Protein AF-A0A8J5LBP9-F1 (afdb_monomer_lite)

Structure (mmCIF, N/CA/C/O backbone):
data_AF-A0A8J5LBP9-F1
#
_entry.id   AF-A0A8J5LBP9-F1
#
loop_
_atom_site.group_PDB
_atom_site.id
_atom_site.type_symbol
_atom_site.label_atom_id
_atom_site.label_alt_id
_atom_site.label_comp_id
_atom_site.label_asym_id
_atom_site.label_entity_id
_atom_site.label_seq_id
_atom_site.pdbx_PDB_ins_code
_atom_site.Cartn_x
_atom_site.Cartn_y
_atom_site.Cartn_z
_atom_site.occupancy
_atom_site.B_iso_or_equiv
_atom_site.auth_seq_id
_atom_site.auth_comp_id
_atom_site.auth_asym_id
_atom_site.auth_atom_id
_atom_site.pdbx_PDB_model_num
ATOM 1 N N . MET A 1 1 ? -19.309 2.280 31.732 1.00 34.47 1 MET A N 1
ATOM 2 C CA . MET A 1 1 ? -17.923 2.231 31.228 1.00 34.47 1 MET A CA 1
ATOM 3 C C . MET A 1 1 ? -18.037 2.423 29.733 1.00 34.47 1 MET A C 1
ATOM 5 O O . MET A 1 1 ? -18.657 1.583 29.099 1.00 34.47 1 MET A O 1
ATOM 9 N N . ALA A 1 2 ? -17.660 3.594 29.222 1.00 36.38 2 ALA A N 1
ATOM 10 C CA . ALA A 1 2 ? -17.752 3.862 27.792 1.00 36.38 2 ALA A CA 1
ATOM 11 C C . ALA A 1 2 ? -16.729 2.969 27.085 1.00 36.38 2 ALA A C 1
ATOM 13 O O . ALA A 1 2 ? -15.560 2.994 27.461 1.00 36.38 2 ALA A O 1
ATOM 14 N N . ASP A 1 3 ? -17.184 2.163 26.125 1.00 40.66 3 ASP A N 1
ATOM 15 C CA . ASP A 1 3 ? -16.298 1.519 25.157 1.00 40.66 3 ASP A CA 1
ATOM 16 C C . ASP A 1 3 ? -15.456 2.635 24.535 1.00 40.66 3 ASP A C 1
ATOM 18 O O . ASP A 1 3 ? -15.992 3.541 23.888 1.00 40.66 3 ASP A O 1
ATOM 22 N N . SER A 1 4 ? -14.152 2.636 24.802 1.00 48.94 4 SER A N 1
ATOM 23 C CA . SER A 1 4 ? -13.227 3.529 24.123 1.00 48.94 4 SER A CA 1
ATOM 24 C C . SER A 1 4 ? -13.339 3.215 22.637 1.00 48.94 4 SER A C 1
ATOM 26 O O . SER A 1 4 ? -13.033 2.109 22.197 1.00 48.94 4 SER A O 1
ATOM 28 N N . ILE A 1 5 ? -13.863 4.161 21.857 1.00 51.38 5 ILE A N 1
ATOM 29 C CA . ILE A 1 5 ? -14.058 3.966 20.422 1.00 51.38 5 ILE A CA 1
ATOM 30 C C . ILE A 1 5 ? -12.675 3.720 19.813 1.00 51.38 5 ILE A C 1
ATOM 32 O O . ILE A 1 5 ? -11.877 4.644 19.677 1.00 51.38 5 ILE A O 1
ATOM 36 N N . GLN A 1 6 ? -12.390 2.467 19.466 1.00 61.22 6 GLN A N 1
ATOM 37 C CA . GLN A 1 6 ? -11.184 2.055 18.758 1.00 61.22 6 GLN A CA 1
ATOM 38 C C . GLN A 1 6 ? -11.252 2.599 17.331 1.00 61.22 6 GLN A C 1
ATOM 40 O O . GLN A 1 6 ? -11.896 2.021 16.454 1.00 61.22 6 GLN A O 1
ATOM 45 N N . ARG A 1 7 ? -10.668 3.781 17.116 1.00 74.44 7 ARG A N 1
ATOM 46 C CA . ARG A 1 7 ? -10.709 4.474 15.826 1.00 74.44 7 ARG A CA 1
ATOM 47 C C . ARG A 1 7 ? -9.493 4.113 14.986 1.00 74.44 7 ARG A C 1
ATOM 49 O O . ARG A 1 7 ? -8.355 4.246 15.427 1.00 74.44 7 ARG A O 1
ATOM 56 N N . VAL A 1 8 ? -9.768 3.710 13.749 1.00 84.12 8 VAL A N 1
ATOM 57 C CA . VAL A 1 8 ? -8.774 3.585 12.683 1.00 84.12 8 VAL A CA 1
ATOM 58 C C . VAL A 1 8 ? -9.117 4.609 11.613 1.00 84.12 8 VAL A C 1
ATOM 60 O O . VAL A 1 8 ? -10.248 4.645 11.119 1.00 84.12 8 VAL A O 1
ATOM 63 N N . SER A 1 9 ? -8.141 5.422 11.232 1.00 85.31 9 SER A N 1
ATOM 64 C CA . SER A 1 9 ? -8.247 6.325 10.091 1.00 85.31 9 SER A CA 1
ATOM 65 C C . SER A 1 9 ? -7.266 5.924 9.002 1.00 85.31 9 SER A C 1
ATOM 67 O O . SER A 1 9 ? -6.314 5.186 9.229 1.00 85.31 9 SER A O 1
ATOM 69 N N . GLY A 1 10 ? -7.548 6.338 7.773 1.00 86.69 10 GLY A N 1
ATOM 70 C CA . GLY A 1 10 ? -6.710 5.963 6.640 1.00 86.69 10 GLY A CA 1
ATOM 71 C C . GLY A 1 10 ? -7.419 5.972 5.304 1.00 86.69 10 GLY A C 1
ATOM 72 O O . GLY A 1 10 ? -8.618 6.244 5.213 1.00 86.69 10 GLY A O 1
ATOM 73 N N . GLY A 1 11 ? -6.672 5.673 4.252 1.00 91.38 11 GLY A N 1
ATOM 74 C CA . GLY A 1 11 ? -7.185 5.529 2.897 1.00 91.38 11 GLY A CA 1
ATOM 75 C C . GLY A 1 11 ? -6.821 4.165 2.337 1.00 91.38 11 GLY A C 1
ATOM 76 O O . GLY A 1 11 ? -5.655 3.794 2.355 1.00 91.38 11 GLY A O 1
ATOM 77 N N . ILE A 1 12 ? -7.805 3.448 1.803 1.00 93.50 12 ILE A N 1
ATOM 78 C CA . ILE A 1 12 ? -7.614 2.198 1.066 1.00 93.50 12 ILE A CA 1
ATOM 79 C C . ILE A 1 12 ? -8.159 2.387 -0.348 1.00 93.50 12 ILE A C 1
ATOM 81 O O . ILE A 1 12 ? -9.248 2.925 -0.552 1.00 93.50 12 ILE A O 1
ATOM 85 N N . ILE A 1 13 ? -7.402 1.938 -1.334 1.00 94.75 13 ILE A N 1
ATOM 86 C CA . ILE A 1 13 ? -7.773 1.859 -2.738 1.00 94.75 13 ILE A CA 1
ATOM 87 C C . ILE A 1 13 ? -7.853 0.382 -3.106 1.00 94.75 13 ILE A C 1
ATOM 89 O O . ILE A 1 13 ? -6.910 -0.372 -2.885 1.00 94.75 13 ILE A O 1
ATOM 93 N N . LEU A 1 14 ? -8.979 -0.011 -3.693 1.00 93.12 14 LEU A N 1
ATOM 94 C CA . LEU A 1 14 ? -9.171 -1.325 -4.290 1.00 93.12 14 LEU A CA 1
ATOM 95 C C . LEU A 1 14 ? -9.324 -1.169 -5.798 1.00 93.12 14 LEU A C 1
ATOM 97 O O . LEU A 1 14 ? -10.075 -0.311 -6.274 1.00 93.12 14 LEU A O 1
ATOM 101 N N . ALA A 1 15 ? -8.647 -2.031 -6.540 1.00 90.56 15 ALA A N 1
ATOM 102 C CA . ALA A 1 15 ? -8.779 -2.160 -7.981 1.00 90.56 15 ALA A CA 1
ATOM 103 C C . ALA A 1 15 ? -8.713 -3.646 -8.372 1.00 90.56 15 ALA A C 1
ATOM 105 O O . ALA A 1 15 ? -8.309 -4.478 -7.559 1.00 90.56 15 ALA A O 1
ATOM 106 N N . PRO A 1 16 ? -9.070 -4.022 -9.614 1.00 87.88 16 PRO A N 1
ATOM 107 C CA . PRO A 1 16 ? -8.968 -5.413 -10.063 1.00 87.88 16 PRO A CA 1
ATOM 108 C C . PRO A 1 16 ? -7.555 -6.009 -9.962 1.00 87.88 16 PRO A C 1
ATOM 110 O O . PRO A 1 16 ? -7.407 -7.226 -9.964 1.00 87.88 16 PRO A O 1
ATOM 113 N N . GLU A 1 17 ? -6.525 -5.160 -9.908 1.00 85.88 17 GLU A N 1
ATOM 114 C CA . GLU A 1 17 ? -5.124 -5.565 -9.763 1.00 85.88 17 GLU A CA 1
ATOM 115 C C . GLU A 1 17 ? -4.655 -5.718 -8.310 1.00 85.88 17 GLU A C 1
ATOM 117 O O . GLU A 1 17 ? -3.569 -6.249 -8.104 1.00 85.88 17 GLU A O 1
ATOM 122 N N . GLY A 1 18 ? -5.445 -5.286 -7.318 1.00 88.19 18 GLY A N 1
ATOM 123 C CA . GLY A 1 18 ? -5.101 -5.458 -5.907 1.00 88.19 18 GLY A CA 1
ATOM 124 C C . GLY A 1 18 ? -5.602 -4.349 -4.983 1.00 88.19 18 GLY A C 1
ATOM 125 O O . GLY A 1 18 ? -6.623 -3.699 -5.222 1.00 88.19 18 GLY A O 1
ATOM 126 N N . ILE A 1 19 ? -4.850 -4.151 -3.902 1.00 91.62 19 ILE A N 1
ATOM 127 C CA . ILE A 1 19 ? -5.121 -3.205 -2.820 1.00 91.62 19 ILE A CA 1
ATOM 128 C C . ILE A 1 19 ? -3.881 -2.343 -2.566 1.00 91.62 19 ILE A C 1
ATOM 130 O O . ILE A 1 19 ? -2.755 -2.829 -2.598 1.00 91.62 19 ILE A O 1
ATOM 134 N N . ASN A 1 20 ? -4.087 -1.058 -2.302 1.00 91.38 20 ASN A N 1
ATOM 135 C CA . ASN A 1 20 ? -3.060 -0.158 -1.784 1.00 91.38 20 ASN A CA 1
ATOM 136 C C . ASN A 1 20 ? -3.702 0.737 -0.735 1.00 91.38 20 ASN A C 1
ATOM 138 O O . ASN A 1 20 ? -4.851 1.143 -0.888 1.00 91.38 20 ASN A O 1
ATOM 142 N N . GLY A 1 21 ? -2.991 1.061 0.327 1.00 90.81 21 GLY A N 1
ATOM 143 C CA . GLY A 1 21 ? -3.521 1.991 1.297 1.00 90.81 21 GLY A CA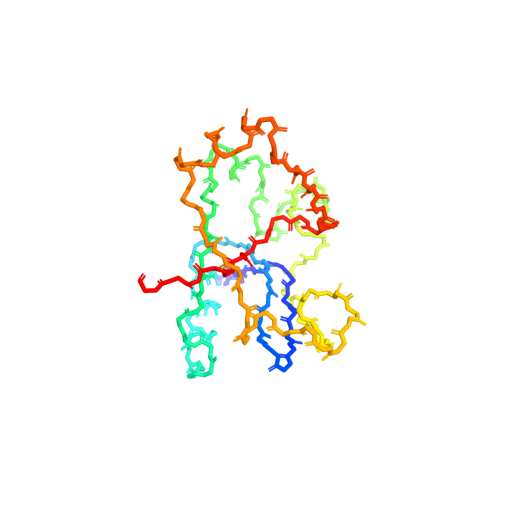 1
ATOM 144 C C . GLY A 1 21 ? -2.598 2.187 2.468 1.00 90.81 21 GLY A C 1
ATOM 145 O O . GLY A 1 21 ? -1.536 1.580 2.545 1.00 90.81 21 GLY A O 1
ATOM 146 N N . SER A 1 22 ? -3.059 3.024 3.380 1.00 90.06 22 SER A N 1
ATOM 147 C CA . SER A 1 22 ? -2.393 3.307 4.639 1.00 90.06 22 SER A CA 1
ATOM 148 C C . SER A 1 22 ? -3.475 3.529 5.678 1.00 90.06 22 SER A C 1
ATOM 150 O O . SER A 1 22 ? -4.440 4.258 5.426 1.00 90.06 22 SER A O 1
ATOM 152 N N . ILE A 1 23 ? -3.327 2.872 6.821 1.00 88.69 23 ILE A N 1
ATOM 153 C CA . ILE A 1 23 ? -4.203 3.015 7.979 1.00 88.69 23 ILE A CA 1
ATOM 154 C C . ILE A 1 23 ? -3.356 3.334 9.205 1.00 88.69 23 ILE A C 1
ATOM 156 O O . ILE A 1 23 ? -2.188 2.963 9.268 1.00 88.69 23 ILE A O 1
ATOM 160 N N . CYS A 1 24 ? -3.945 4.018 10.173 1.00 84.69 24 CYS A N 1
ATOM 161 C CA . CYS A 1 24 ? -3.334 4.293 11.460 1.00 84.69 24 CYS A CA 1
ATOM 162 C C . CYS A 1 24 ? -4.388 4.209 12.566 1.00 84.69 24 CYS A C 1
ATOM 164 O O . CYS A 1 24 ? -5.583 4.425 12.347 1.00 84.69 24 CYS A O 1
ATOM 166 N N . GLY A 1 25 ? -3.930 3.882 13.762 1.00 80.75 25 GLY A N 1
ATOM 167 C CA . GLY A 1 25 ? -4.750 3.658 14.940 1.00 80.75 25 GLY A CA 1
ATOM 168 C C . GLY A 1 25 ? -3.898 2.996 16.013 1.00 80.75 25 GLY A C 1
ATOM 169 O O . GLY A 1 25 ? -2.693 2.825 15.834 1.00 80.75 25 GLY A O 1
ATOM 170 N N . THR A 1 26 ? -4.519 2.593 17.118 1.00 81.44 26 THR A N 1
ATOM 171 C CA . THR A 1 26 ? -3.810 1.796 18.127 1.00 81.44 26 THR A CA 1
ATOM 172 C C . THR A 1 26 ? -3.398 0.434 17.550 1.00 81.44 26 THR A C 1
ATOM 174 O O . THR A 1 26 ? -4.090 -0.057 16.649 1.00 81.44 26 THR A O 1
ATOM 177 N N . PRO A 1 27 ? -2.345 -0.219 18.084 1.00 82.56 27 PRO A N 1
ATOM 178 C CA . PRO A 1 27 ? -1.916 -1.540 17.619 1.00 82.56 27 PRO A CA 1
ATOM 179 C C . PRO A 1 27 ? -3.067 -2.552 17.548 1.00 82.56 27 PRO A C 1
ATOM 181 O O . PRO A 1 27 ? -3.279 -3.174 16.514 1.00 82.56 27 PRO A O 1
ATOM 184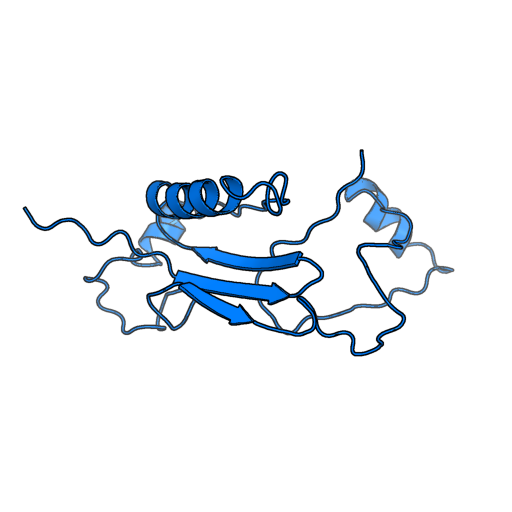 N N . GLU A 1 28 ? -3.893 -2.618 18.597 1.00 84.19 28 GLU A N 1
ATOM 185 C CA . GLU A 1 28 ? -5.059 -3.511 18.653 1.00 84.19 28 GLU A CA 1
ATOM 186 C C . GLU A 1 28 ? -6.093 -3.203 17.552 1.00 84.19 28 GLU A C 1
ATOM 188 O O . GLU A 1 28 ? -6.673 -4.106 16.947 1.00 84.19 28 GLU A O 1
ATOM 193 N N . SER A 1 29 ? -6.331 -1.920 17.269 1.00 84.31 29 SER A N 1
ATOM 194 C CA . SER A 1 29 ? -7.314 -1.508 16.260 1.00 84.31 29 SER A CA 1
ATOM 195 C C . SER A 1 29 ? -6.817 -1.799 14.844 1.00 84.31 29 SER A C 1
ATOM 197 O O . SER A 1 29 ? -7.582 -2.271 14.001 1.00 84.31 29 SER A O 1
ATOM 199 N N . VAL A 1 30 ? -5.532 -1.540 14.581 1.00 87.00 30 VAL A N 1
ATOM 200 C CA . VAL A 1 30 ? -4.883 -1.848 13.300 1.00 87.00 30 VAL A CA 1
ATOM 201 C C . VAL A 1 30 ? -4.871 -3.357 13.072 1.00 87.00 30 VAL A C 1
ATOM 203 O O . VAL A 1 30 ? -5.291 -3.805 12.006 1.00 87.00 30 VAL A O 1
ATOM 206 N N . GLU A 1 31 ? -4.505 -4.149 14.081 1.00 88.50 31 GLU A N 1
ATOM 207 C CA . GLU A 1 31 ? -4.486 -5.612 14.005 1.00 88.50 31 GLU A CA 1
ATOM 208 C C . GLU A 1 31 ? -5.866 -6.190 13.653 1.00 88.50 31 GLU A C 1
ATOM 210 O O . GLU A 1 31 ? -5.972 -7.070 12.798 1.00 88.50 31 GLU A O 1
ATOM 215 N N . LYS A 1 32 ? -6.955 -5.651 14.220 1.00 90.25 32 LYS A N 1
ATOM 216 C CA . LYS A 1 32 ? -8.326 -6.054 13.854 1.00 90.25 32 LYS A CA 1
ATOM 217 C C . LYS A 1 32 ? -8.627 -5.826 12.372 1.00 90.25 32 LYS A C 1
ATOM 219 O O . LYS A 1 32 ? -9.215 -6.698 11.729 1.00 90.25 32 LYS A O 1
ATOM 224 N N . VAL A 1 33 ? -8.217 -4.685 11.817 1.00 89.62 33 VAL A N 1
ATOM 225 C CA . VAL A 1 33 ? -8.397 -4.389 10.386 1.00 89.62 33 VAL A CA 1
ATOM 226 C C . VAL A 1 33 ? -7.531 -5.309 9.525 1.00 89.62 33 VAL A C 1
ATOM 228 O O . VAL A 1 33 ? -8.016 -5.832 8.523 1.00 89.62 33 VAL A O 1
ATOM 231 N N . LEU A 1 34 ? -6.281 -5.556 9.921 1.00 89.75 34 LEU A N 1
ATOM 232 C CA . LEU A 1 34 ? -5.379 -6.461 9.206 1.00 89.75 34 LEU A CA 1
ATOM 233 C C . LEU A 1 34 ? -5.915 -7.893 9.184 1.00 89.75 34 LEU A C 1
ATOM 235 O O . LEU A 1 34 ? -5.974 -8.498 8.117 1.00 89.75 34 LEU A O 1
ATOM 239 N N . ASN A 1 35 ? -6.384 -8.405 10.321 1.00 91.00 35 ASN A N 1
ATOM 240 C CA . ASN A 1 35 ? -6.995 -9.729 10.416 1.00 91.00 35 ASN A CA 1
ATOM 241 C C . ASN A 1 35 ? -8.252 -9.838 9.545 1.00 91.00 35 ASN A C 1
ATOM 243 O O . ASN A 1 35 ? -8.446 -10.847 8.869 1.00 91.00 35 ASN A O 1
ATOM 247 N N . PHE A 1 36 ? -9.080 -8.789 9.502 1.00 91.62 36 PHE A N 1
ATOM 248 C CA . PHE A 1 36 ? -10.237 -8.740 8.608 1.00 91.62 36 PHE A CA 1
ATOM 249 C C . PHE A 1 36 ? -9.831 -8.795 7.128 1.00 91.62 36 PHE A C 1
ATOM 251 O O . PHE A 1 36 ? -10.426 -9.548 6.360 1.00 91.62 36 PHE A O 1
ATOM 258 N N . ILE A 1 37 ? -8.806 -8.037 6.726 1.00 90.31 37 ILE A N 1
ATOM 259 C CA . ILE A 1 37 ? -8.291 -8.051 5.349 1.00 90.31 37 ILE A CA 1
ATOM 260 C C . ILE A 1 37 ? -7.716 -9.431 5.003 1.00 90.31 37 ILE A C 1
ATOM 262 O O . ILE A 1 37 ? -8.021 -9.972 3.944 1.00 90.31 37 ILE A O 1
ATOM 266 N N . GLN A 1 38 ? -6.924 -10.022 5.900 1.00 89.50 38 GLN A N 1
ATOM 267 C CA . GLN A 1 38 ?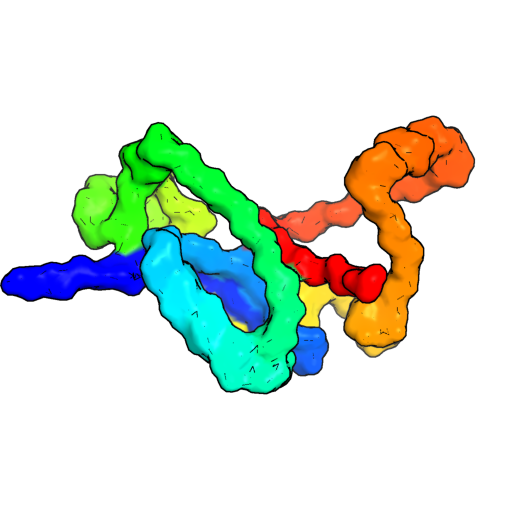 -6.276 -11.318 5.683 1.00 89.50 38 GLN A CA 1
ATOM 268 C C . GLN A 1 38 ? -7.240 -12.513 5.729 1.00 89.50 38 GLN A C 1
ATOM 270 O O . GLN A 1 38 ? -6.886 -13.593 5.254 1.00 89.50 38 GLN A O 1
ATOM 275 N N . ALA A 1 39 ? -8.450 -12.345 6.270 1.00 92.56 39 ALA A N 1
ATOM 276 C CA . ALA A 1 39 ? -9.487 -13.373 6.219 1.00 92.56 39 ALA A CA 1
ATOM 277 C C . ALA A 1 39 ? -9.989 -13.632 4.785 1.00 92.56 39 ALA A C 1
ATOM 279 O O . ALA A 1 39 ? -10.508 -14.713 4.504 1.00 92.56 39 ALA A O 1
ATOM 280 N N . ASP A 1 40 ? -9.824 -12.672 3.869 1.00 91.31 40 ASP A N 1
ATOM 281 C CA . ASP A 1 40 ? -10.103 -12.867 2.448 1.00 91.31 40 ASP A CA 1
ATOM 282 C C . ASP A 1 40 ? -8.908 -13.547 1.768 1.00 91.31 40 ASP A C 1
ATOM 284 O O . ASP A 1 40 ? -7.811 -12.991 1.695 1.00 91.31 40 ASP A O 1
ATOM 288 N N . GLU A 1 41 ? -9.121 -14.745 1.221 1.00 91.38 41 GLU A N 1
ATOM 289 C CA . GLU A 1 41 ? -8.071 -15.521 0.552 1.00 91.38 41 GLU A CA 1
ATOM 290 C C . GLU A 1 41 ? -7.392 -14.763 -0.595 1.00 91.38 41 GLU A C 1
ATOM 292 O O . GLU A 1 41 ? -6.204 -14.968 -0.843 1.00 91.38 41 GLU A O 1
ATOM 297 N N . ARG A 1 42 ? -8.109 -13.848 -1.261 1.00 88.56 42 ARG A N 1
ATOM 298 C CA . ARG A 1 42 ? -7.573 -13.025 -2.359 1.00 88.56 42 ARG A CA 1
ATOM 299 C C . ARG A 1 42 ? -6.582 -11.969 -1.873 1.00 88.56 42 ARG A C 1
ATOM 301 O O . ARG A 1 42 ? -5.844 -11.418 -2.683 1.00 88.56 42 ARG A O 1
ATOM 308 N N . LEU A 1 43 ? -6.610 -11.657 -0.579 1.00 87.00 43 LEU A N 1
ATOM 309 C CA . LEU A 1 43 ? -5.817 -10.621 0.081 1.00 87.00 43 LEU A CA 1
ATOM 310 C C . LEU A 1 43 ? -4.843 -11.218 1.111 1.00 87.00 43 LEU A C 1
ATOM 312 O O . LEU A 1 43 ? -4.240 -10.494 1.903 1.00 87.00 43 LEU A O 1
ATOM 316 N N . ARG A 1 44 ? -4.654 -12.541 1.114 1.00 84.44 44 ARG A N 1
ATOM 317 C CA . ARG A 1 44 ? -3.632 -13.186 1.942 1.00 84.44 44 ARG A CA 1
ATOM 318 C C . ARG A 1 44 ? -2.237 -12.913 1.388 1.00 84.44 44 ARG A C 1
ATOM 320 O O . ARG A 1 44 ? -2.017 -12.962 0.183 1.00 84.44 44 ARG A O 1
ATOM 327 N N . GLY A 1 45 ? -1.282 -12.679 2.289 1.00 82.00 45 GLY A N 1
ATOM 328 C CA . GLY A 1 45 ? 0.125 -12.474 1.927 1.00 82.00 45 GLY A CA 1
ATOM 329 C C . GLY A 1 45 ? 0.455 -11.075 1.405 1.00 82.00 45 GLY A C 1
ATOM 330 O O . GLY A 1 45 ? 1.513 -10.891 0.811 1.00 82.00 45 GLY A O 1
ATOM 331 N N . LEU A 1 46 ? -0.422 -10.088 1.625 1.00 83.69 46 LEU A N 1
ATOM 332 C CA . LEU A 1 46 ? -0.096 -8.690 1.350 1.00 83.69 46 LEU A CA 1
ATOM 333 C C . LEU A 1 46 ? 1.150 -8.273 2.126 1.00 83.69 46 LEU A C 1
ATOM 335 O O . LEU A 1 46 ? 1.270 -8.547 3.323 1.00 83.69 46 LEU A O 1
ATOM 339 N N . ARG A 1 47 ? 2.052 -7.555 1.455 1.00 82.62 47 ARG A N 1
ATOM 340 C CA . ARG A 1 47 ? 3.181 -6.926 2.127 1.00 82.62 47 ARG A CA 1
ATOM 341 C C . ARG A 1 47 ? 2.680 -5.823 3.049 1.00 82.62 47 ARG A C 1
ATOM 343 O O . ARG A 1 47 ? 2.035 -4.866 2.621 1.00 82.62 47 ARG A O 1
ATOM 350 N N . LEU A 1 48 ? 3.044 -5.956 4.314 1.00 83.44 48 LEU A N 1
ATOM 351 C CA . LEU A 1 48 ? 2.792 -4.970 5.347 1.00 83.44 48 LEU A CA 1
ATOM 352 C C . LEU A 1 48 ? 4.109 -4.276 5.672 1.00 83.44 48 LEU A C 1
ATOM 354 O O . LEU A 1 48 ? 5.137 -4.920 5.873 1.00 83.44 48 LEU A O 1
ATOM 358 N N . VAL A 1 49 ? 4.080 -2.950 5.656 1.00 83.44 49 VAL A N 1
ATOM 359 C CA . VAL A 1 49 ? 5.186 -2.104 6.089 1.00 83.44 49 VAL A CA 1
ATOM 360 C C . VAL A 1 49 ? 4.651 -1.272 7.232 1.00 83.44 49 VAL A C 1
ATOM 362 O O . VAL A 1 49 ? 3.750 -0.455 7.051 1.00 83.44 49 VAL A O 1
ATOM 365 N N . GLU A 1 50 ? 5.200 -1.514 8.409 1.00 82.50 50 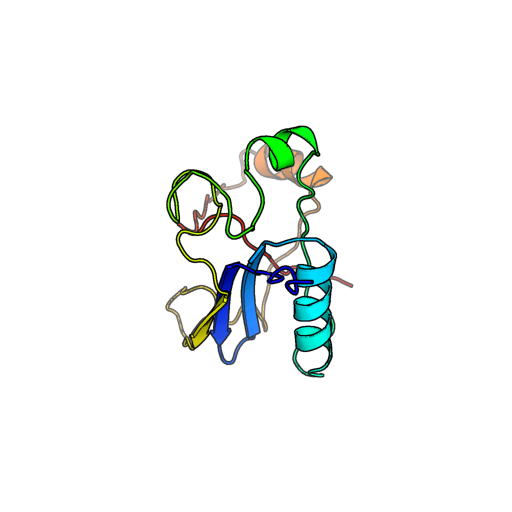GLU A N 1
ATOM 366 C CA . GLU A 1 50 ? 4.836 -0.804 9.620 1.00 82.50 50 GLU A CA 1
ATOM 367 C C . GLU A 1 50 ? 5.937 0.195 9.950 1.00 82.50 50 GLU A C 1
ATOM 369 O O . GLU A 1 50 ? 7.127 -0.096 9.825 1.00 82.50 50 GLU A O 1
ATOM 374 N N . SER A 1 51 ? 5.526 1.385 10.367 1.00 79.19 51 SER A N 1
ATOM 375 C CA . SER A 1 51 ? 6.417 2.369 10.961 1.00 79.19 51 SER A CA 1
ATOM 376 C C . SER A 1 51 ? 5.952 2.554 12.399 1.00 79.19 51 SER A C 1
ATOM 378 O O . SER A 1 51 ? 4.919 3.197 12.597 1.00 79.19 51 SER A O 1
ATOM 380 N N . PRO A 1 52 ? 6.641 1.970 13.393 1.00 69.62 52 PRO A N 1
ATOM 381 C CA . PRO A 1 52 ? 6.290 2.205 14.783 1.00 69.62 52 PRO A CA 1
ATOM 382 C C . PRO A 1 52 ? 6.485 3.689 15.104 1.00 69.62 52 PRO A C 1
ATOM 384 O O . PRO A 1 52 ? 7.435 4.319 14.635 1.00 69.62 52 PRO A O 1
ATOM 387 N N . VAL A 1 53 ? 5.567 4.238 15.888 1.00 67.12 53 VAL A N 1
ATOM 388 C CA . VAL A 1 53 ? 5.650 5.601 16.413 1.00 67.12 53 VAL A CA 1
ATOM 389 C C . VAL A 1 53 ? 6.275 5.502 17.803 1.00 67.12 53 VAL A C 1
ATOM 391 O O . VAL A 1 53 ? 5.959 4.580 18.556 1.00 67.12 53 VAL A O 1
ATOM 394 N N . SER A 1 54 ? 7.229 6.377 18.132 1.00 68.06 54 SER A N 1
ATOM 395 C CA . SER A 1 54 ? 7.826 6.356 19.470 1.00 68.06 54 SER A CA 1
ATOM 396 C C . SER A 1 54 ? 6.781 6.778 20.515 1.00 68.06 54 SER A C 1
ATOM 398 O O . SER A 1 54 ? 5.893 7.559 20.185 1.00 68.06 54 SER A O 1
ATOM 400 N N . PRO A 1 55 ? 6.874 6.342 21.784 1.00 66.00 55 PRO A N 1
ATOM 401 C CA . PRO A 1 55 ? 5.948 6.797 22.828 1.00 66.00 55 PRO A CA 1
ATOM 402 C C . PRO A 1 55 ? 5.923 8.326 23.003 1.00 66.00 55 PRO A C 1
ATOM 404 O O . PRO A 1 55 ? 4.922 8.894 23.432 1.00 66.00 55 PRO A O 1
ATOM 407 N N . GLU A 1 56 ? 7.032 8.993 22.675 1.00 65.50 56 GLU A N 1
ATOM 408 C CA . GLU A 1 56 ? 7.176 10.450 22.704 1.00 65.50 56 GLU A CA 1
ATOM 409 C C . GLU A 1 56 ? 6.373 11.097 21.568 1.00 65.50 56 GLU A C 1
ATOM 411 O O . GLU A 1 56 ? 5.595 12.021 21.804 1.00 65.50 56 GLU A O 1
ATOM 416 N N . ASP A 1 57 ? 6.488 10.551 20.355 1.00 63.56 57 ASP A N 1
ATOM 417 C CA . ASP A 1 57 ? 5.712 10.979 19.190 1.00 63.56 57 ASP A CA 1
ATOM 418 C C . ASP A 1 57 ? 4.218 10.648 19.365 1.00 63.56 57 ASP A C 1
ATOM 420 O O . ASP A 1 57 ? 3.365 11.466 19.033 1.00 63.56 57 ASP A O 1
ATOM 424 N N . GLU A 1 58 ? 3.872 9.498 19.956 1.00 60.69 58 GLU A N 1
ATOM 425 C CA . GLU A 1 58 ? 2.488 9.133 20.299 1.00 60.69 58 GLU A CA 1
ATOM 426 C C . GLU A 1 58 ? 1.865 10.110 21.310 1.00 60.69 58 GLU A C 1
ATOM 428 O O . GLU A 1 58 ? 0.667 10.390 21.245 1.00 60.69 58 GLU A O 1
ATOM 433 N N . ALA A 1 59 ? 2.659 10.646 22.242 1.00 57.00 59 ALA A N 1
ATOM 434 C CA . ALA A 1 59 ? 2.190 11.621 23.225 1.00 57.00 59 ALA A CA 1
ATOM 435 C C . ALA A 1 59 ? 1.940 13.010 22.607 1.00 57.00 59 ALA A C 1
ATOM 437 O O . ALA A 1 59 ? 1.007 13.704 23.029 1.00 57.00 59 ALA A O 1
ATOM 438 N N . ILE A 1 60 ? 2.749 13.397 21.612 1.00 54.47 60 ILE A N 1
ATOM 439 C CA . ILE A 1 60 ? 2.589 14.637 20.831 1.00 54.47 60 ILE A CA 1
ATOM 440 C C . ILE A 1 60 ? 1.380 14.518 19.903 1.00 54.47 60 ILE A C 1
ATOM 442 O O . ILE A 1 60 ? 0.528 15.403 19.871 1.00 54.47 60 ILE A O 1
ATOM 446 N N . HIS A 1 61 ? 1.254 13.392 19.206 1.00 54.09 61 HIS A N 1
ATOM 447 C CA . HIS A 1 61 ? 0.090 13.053 18.401 1.00 54.09 61 HIS A CA 1
ATOM 448 C C . HIS A 1 61 ? -1.036 12.577 19.308 1.00 54.09 61 HIS A C 1
ATOM 450 O O . HIS A 1 61 ? -1.396 11.407 19.225 1.00 54.09 61 HIS A O 1
ATOM 456 N N . HIS A 1 62 ? -1.553 13.459 20.182 1.00 47.91 62 HIS A N 1
ATOM 457 C CA . HIS A 1 62 ? -2.672 13.216 21.100 1.00 47.91 62 HIS A CA 1
ATOM 458 C C . HIS A 1 62 ? -3.629 12.198 20.499 1.00 47.91 62 HIS A C 1
ATOM 460 O O . HIS A 1 62 ? -4.401 12.530 19.593 1.00 47.91 62 HIS A O 1
ATOM 466 N N . GLY A 1 63 ? -3.441 10.951 20.950 1.00 45.28 63 GLY A N 1
ATOM 467 C CA . GLY A 1 63 ? -3.763 9.751 20.194 1.00 45.28 63 GLY A CA 1
ATOM 468 C C . GLY A 1 63 ? -5.157 9.783 19.614 1.00 45.28 63 GLY A C 1
ATOM 469 O O . GLY A 1 63 ? -6.024 10.472 20.143 1.00 45.28 63 GLY A O 1
ATOM 470 N N . HIS A 1 64 ? -5.354 8.994 18.557 1.00 50.09 64 HIS A N 1
ATOM 471 C CA . HIS A 1 64 ? -6.609 8.606 17.902 1.00 50.09 64 HIS A CA 1
ATOM 472 C C . HIS A 1 64 ? -7.780 8.316 18.872 1.00 50.09 64 HIS A C 1
ATOM 474 O O . HIS A 1 64 ? -8.283 7.201 18.977 1.00 50.09 64 HIS A O 1
ATOM 480 N N . THR A 1 65 ? -8.221 9.333 19.592 1.00 43.53 65 THR A N 1
ATOM 481 C CA . THR A 1 65 ? -9.128 9.320 20.731 1.00 43.53 65 THR A CA 1
ATOM 482 C C . THR A 1 65 ? -10.026 10.538 20.581 1.00 43.53 65 THR A C 1
ATOM 484 O O . THR A 1 65 ? -9.654 11.551 19.986 1.00 43.53 65 THR A O 1
ATOM 487 N N . SER A 1 66 ? -11.261 10.422 21.055 1.00 39.94 66 SER A N 1
ATOM 488 C CA . SER A 1 66 ? -12.280 11.467 20.923 1.00 39.94 66 SER A CA 1
ATOM 489 C C . SER A 1 66 ? -11.972 12.751 21.693 1.00 39.94 66 SER A C 1
ATOM 491 O O . SER A 1 66 ? -12.650 13.745 21.452 1.00 39.94 66 SER A O 1
ATOM 493 N N . ASP A 1 67 ? -10.979 12.720 22.586 1.00 42.66 67 ASP A N 1
ATOM 494 C CA . ASP A 1 67 ? -10.701 13.773 23.565 1.00 42.66 67 ASP A CA 1
ATOM 495 C C . ASP A 1 67 ? -9.450 14.596 23.221 1.00 42.66 67 ASP A C 1
ATOM 497 O O . ASP A 1 67 ? -8.998 15.404 24.033 1.00 42.66 67 ASP A O 1
ATOM 501 N N . SER A 1 68 ? -8.888 14.416 22.019 1.00 41.66 68 SER A N 1
ATOM 502 C CA . SER A 1 68 ? -7.840 15.310 21.525 1.00 41.66 68 SER A CA 1
ATOM 503 C C . SER A 1 68 ? -8.394 16.746 21.456 1.00 41.66 68 SER A C 1
ATOM 505 O O . SER A 1 68 ? -9.436 16.960 20.830 1.00 41.66 68 SER A O 1
ATOM 507 N N . PRO A 1 69 ? -7.745 17.741 22.096 1.00 41.97 69 PRO A N 1
ATOM 508 C CA . PRO A 1 69 ? -8.207 19.134 22.104 1.00 41.97 69 PRO A CA 1
ATOM 509 C C . PRO A 1 69 ? -8.093 19.810 20.728 1.00 41.97 69 PRO A C 1
ATOM 511 O O . PRO A 1 69 ? -8.556 20.936 20.550 1.00 41.97 69 PRO A O 1
ATOM 514 N N . LEU A 1 70 ? -7.470 19.124 19.771 1.00 43.47 70 LEU A N 1
ATOM 515 C CA . LEU A 1 70 ? -7.189 19.584 18.426 1.00 43.47 70 LEU A CA 1
ATOM 516 C C . LEU A 1 70 ? -8.256 19.047 17.468 1.00 43.47 70 LEU A C 1
ATOM 518 O O . LEU A 1 70 ? -8.640 17.876 17.519 1.00 43.47 70 LEU A O 1
ATOM 522 N N . GLY A 1 71 ? -8.766 19.917 16.595 1.00 42.47 71 GLY A N 1
ATOM 523 C CA . GLY A 1 71 ? -9.784 19.536 15.617 1.00 42.47 71 GLY A CA 1
ATOM 524 C C . GLY A 1 71 ? -9.294 18.412 14.697 1.00 42.47 71 GLY A C 1
ATOM 525 O O . GLY A 1 71 ? -8.093 18.186 14.543 1.00 42.47 71 GLY A O 1
ATOM 526 N N . ALA A 1 72 ? -10.223 17.708 14.039 1.00 43.25 72 ALA A N 1
ATOM 527 C CA . ALA A 1 72 ? -9.870 16.737 13.004 1.00 43.25 72 ALA A CA 1
ATOM 528 C C . ALA A 1 72 ? -8.885 17.365 11.994 1.00 43.25 72 ALA A C 1
ATOM 530 O O . ALA A 1 72 ? -9.265 18.226 11.201 1.00 43.25 72 ALA A O 1
ATOM 531 N N . GLY A 1 73 ? -7.623 16.923 12.023 1.00 46.62 73 GLY A N 1
ATOM 532 C CA . GLY A 1 73 ? -6.577 17.372 11.103 1.00 46.62 73 GLY A CA 1
ATOM 533 C C . GLY A 1 73 ? -5.535 18.359 11.640 1.00 46.62 73 GLY A C 1
ATOM 534 O O . GLY A 1 73 ? -4.723 18.788 10.825 1.00 46.62 73 GLY A O 1
ATOM 535 N N . GLU A 1 74 ? -5.512 18.701 12.932 1.00 46.81 74 GLU A N 1
ATOM 536 C CA . GLU A 1 74 ? -4.444 19.562 13.479 1.00 46.81 74 GLU A CA 1
ATOM 537 C C . GLU A 1 74 ? -3.184 18.792 13.931 1.00 46.81 74 GLU A C 1
ATOM 539 O O . GLU A 1 74 ? -2.107 19.350 13.792 1.00 46.81 74 GLU A O 1
ATOM 544 N N . ASP A 1 75 ? -3.276 17.501 14.304 1.00 54.16 75 ASP A N 1
ATOM 545 C CA . ASP A 1 75 ? -2.101 16.656 14.649 1.00 54.16 75 ASP A CA 1
ATOM 546 C C . ASP A 1 75 ? -2.235 15.161 14.265 1.00 54.16 75 ASP A C 1
ATOM 548 O O . ASP A 1 75 ? -1.568 14.285 14.817 1.00 54.16 75 ASP A O 1
ATOM 552 N N . ALA A 1 76 ? -3.098 14.839 13.291 1.00 59.47 76 ALA A N 1
ATOM 553 C CA . ALA A 1 76 ? -3.336 13.463 12.839 1.00 59.47 76 ALA A CA 1
ATOM 554 C C . ALA A 1 76 ? -2.837 13.217 11.398 1.00 59.47 76 ALA A C 1
ATOM 556 O O . ALA A 1 76 ? -3.068 14.058 10.523 1.00 59.47 76 ALA A O 1
ATOM 557 N N . PRO A 1 77 ? -2.254 12.037 11.092 1.00 68.38 77 PRO A N 1
ATOM 558 C CA . PRO A 1 77 ? -1.751 11.710 9.750 1.00 68.38 77 PRO A CA 1
ATOM 559 C C . PRO A 1 77 ? -2.847 11.671 8.667 1.00 68.38 77 PRO A C 1
ATOM 561 O O . PRO A 1 77 ? -2.552 11.819 7.480 1.00 68.38 77 PRO A O 1
ATOM 564 N N . PHE A 1 78 ? -4.123 11.540 9.055 1.00 76.38 78 PHE A N 1
ATOM 565 C CA . PHE A 1 78 ? -5.276 11.670 8.161 1.00 76.38 78 PHE A CA 1
ATOM 566 C C . PHE A 1 78 ? -6.271 12.706 8.692 1.00 76.38 78 PHE A C 1
ATOM 568 O O . PHE A 1 78 ? -6.576 12.750 9.879 1.00 76.38 78 PHE A O 1
ATOM 575 N N . ARG A 1 79 ? -6.857 13.497 7.781 1.00 75.69 79 ARG A N 1
ATOM 576 C CA . ARG A 1 79 ? -7.849 14.552 8.094 1.00 75.69 79 ARG A CA 1
ATOM 577 C C . ARG A 1 79 ? -9.239 14.033 8.488 1.00 75.69 79 ARG A C 1
ATOM 579 O O . ARG A 1 79 ? -10.172 14.813 8.636 1.00 75.69 79 ARG A O 1
ATOM 586 N N . TRP A 1 80 ? -9.418 12.723 8.550 1.00 79.12 80 TRP A N 1
ATOM 587 C CA . TRP A 1 80 ? -10.690 12.070 8.828 1.00 79.12 80 TRP A CA 1
ATOM 588 C C . TRP A 1 80 ? -10.481 11.011 9.906 1.00 79.12 80 TRP A C 1
ATOM 590 O O . TRP A 1 80 ? -9.377 10.503 10.080 1.00 79.12 80 TRP A O 1
ATOM 600 N N . ASP A 1 81 ? -11.547 10.662 10.609 1.00 77.38 81 ASP A N 1
ATOM 601 C CA . ASP A 1 81 ? -11.540 9.784 11.783 1.00 77.38 81 ASP A CA 1
ATOM 602 C C . ASP A 1 81 ? -11.933 8.325 11.481 1.00 77.38 81 ASP A C 1
ATOM 604 O O . ASP A 1 81 ? -12.082 7.522 12.397 1.00 77.38 81 ASP A O 1
ATOM 608 N N . HIS A 1 82 ? -12.099 7.982 10.200 1.00 84.31 82 HIS A N 1
ATOM 609 C CA . HIS A 1 82 ? -12.547 6.671 9.722 1.00 84.31 82 HIS A CA 1
ATOM 610 C C . HIS A 1 82 ? -11.740 6.197 8.511 1.00 84.31 82 HIS A C 1
ATOM 612 O O . HIS A 1 82 ? -11.235 6.996 7.730 1.00 84.31 82 HIS A O 1
ATOM 618 N N . VAL A 1 83 ? -11.654 4.896 8.261 1.00 88.06 83 VAL A N 1
ATOM 619 C CA . VAL A 1 83 ? -11.040 4.404 7.018 1.00 88.06 83 VAL A CA 1
ATOM 620 C C . VAL A 1 83 ? -11.914 4.765 5.813 1.00 88.06 83 VAL A C 1
ATOM 622 O O . VAL A 1 83 ? -13.113 4.491 5.781 1.00 88.06 83 VAL A O 1
ATOM 625 N N . ARG A 1 84 ? -11.308 5.355 4.781 1.00 91.56 84 ARG A N 1
ATOM 626 C CA . ARG A 1 84 ? -11.962 5.627 3.497 1.00 91.56 84 ARG A CA 1
ATOM 627 C C . ARG A 1 84 ? -11.530 4.611 2.458 1.00 91.56 84 ARG A C 1
ATOM 629 O O . ARG A 1 84 ? -10.376 4.618 2.040 1.00 91.56 84 ARG A O 1
ATOM 636 N N . VAL A 1 85 ? -12.473 3.805 1.981 1.00 94.19 85 VAL A N 1
ATOM 637 C CA . VAL A 1 85 ? -12.233 2.838 0.904 1.00 94.19 85 VAL A CA 1
ATOM 638 C C . VAL A 1 85 ? -12.706 3.418 -0.428 1.00 94.19 85 VAL A C 1
ATOM 640 O O . VAL A 1 85 ? -13.836 3.890 -0.547 1.00 94.19 85 VAL A O 1
ATOM 643 N N . LYS A 1 86 ? -11.842 3.400 -1.442 1.00 95.50 86 LYS A N 1
ATOM 644 C CA . LYS A 1 86 ? -12.133 3.880 -2.796 1.00 95.50 86 LYS A CA 1
ATOM 645 C C . LYS A 1 86 ? -11.956 2.752 -3.800 1.00 95.50 86 LYS A C 1
ATOM 647 O O . LYS A 1 86 ? -10.898 2.140 -3.865 1.00 95.50 86 LYS A O 1
ATOM 652 N N . LEU A 1 87 ? -12.964 2.544 -4.642 1.00 95.88 87 LEU A N 1
ATOM 653 C CA . LEU A 1 87 ? -12.845 1.669 -5.805 1.00 95.88 87 LEU A CA 1
ATOM 654 C C . LEU A 1 87 ? -12.267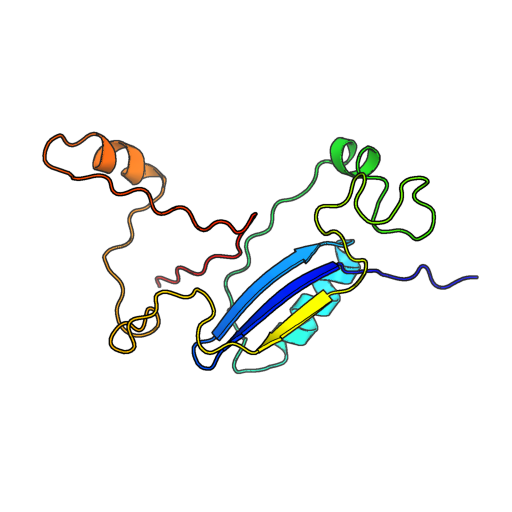 2.464 -6.981 1.00 95.88 87 LEU A C 1
ATOM 656 O O . LEU A 1 87 ? -12.758 3.550 -7.312 1.00 95.88 87 LEU A O 1
ATOM 660 N N . LYS A 1 88 ? -11.210 1.944 -7.599 1.00 93.88 88 LYS A N 1
ATOM 661 C CA . LYS A 1 88 ? -10.509 2.558 -8.732 1.00 93.88 88 LYS A CA 1
ATOM 662 C C . LYS A 1 88 ? -10.227 1.524 -9.819 1.00 93.88 88 LYS A C 1
ATOM 664 O O . LYS A 1 88 ? -10.394 0.325 -9.626 1.00 93.88 88 LYS A O 1
ATOM 669 N N . LYS A 1 89 ? -9.831 2.020 -10.995 1.00 90.62 89 LYS A N 1
ATOM 670 C CA . LYS A 1 89 ? -9.361 1.171 -12.100 1.00 90.62 89 LYS A CA 1
ATOM 671 C C . LYS A 1 89 ? -7.957 0.622 -11.835 1.00 90.62 89 LYS A C 1
ATOM 673 O O . LYS A 1 89 ? -7.690 -0.511 -12.204 1.00 90.62 89 LYS A O 1
ATOM 678 N N . GLU A 1 90 ? -7.123 1.427 -11.182 1.00 88.94 90 GLU A N 1
ATOM 679 C CA . GLU A 1 90 ? -5.730 1.143 -10.830 1.00 88.94 90 GLU A CA 1
ATOM 680 C C . GLU A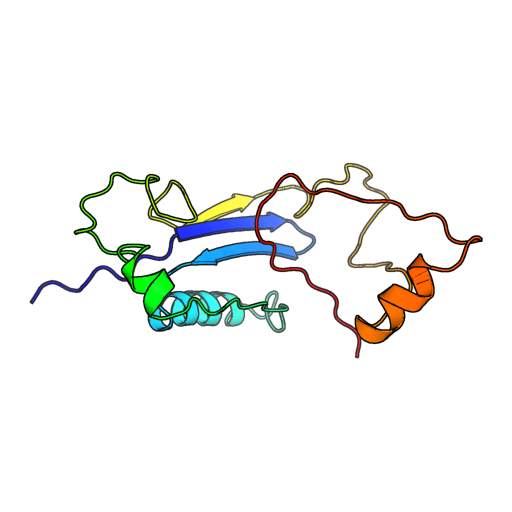 1 90 ? -5.506 1.539 -9.362 1.00 88.94 90 GLU A C 1
ATOM 682 O O . GLU A 1 90 ? -6.098 2.526 -8.900 1.00 88.94 90 GLU A O 1
ATOM 687 N N . ILE A 1 91 ? -4.665 0.799 -8.636 1.00 89.19 91 ILE A N 1
ATOM 688 C CA . ILE A 1 91 ? -4.266 1.149 -7.260 1.00 89.19 91 ILE A CA 1
ATOM 689 C C . ILE A 1 91 ? -3.245 2.292 -7.232 1.00 89.19 91 ILE A C 1
ATOM 691 O O . ILE A 1 91 ? -3.234 3.082 -6.290 1.00 89.19 91 ILE A O 1
ATOM 695 N N . VAL A 1 92 ? -2.455 2.428 -8.301 1.00 87.00 92 VAL A N 1
ATOM 696 C CA . VAL A 1 92 ? -1.605 3.584 -8.605 1.00 87.00 92 VAL A CA 1
ATOM 697 C C . VAL A 1 92 ? -1.820 3.916 -10.075 1.00 87.00 92 VAL A C 1
ATOM 699 O O . VAL A 1 92 ? -1.563 3.092 -10.943 1.00 87.00 92 VAL A O 1
ATOM 702 N N . THR A 1 93 ? -2.343 5.106 -10.366 1.00 84.81 93 THR A N 1
ATOM 703 C CA . THR A 1 93 ? -2.721 5.477 -11.736 1.00 84.81 93 THR A CA 1
ATOM 704 C C . THR A 1 93 ? -1.481 5.709 -12.595 1.00 84.81 93 THR A C 1
ATOM 706 O O . THR A 1 93 ? -0.829 6.744 -12.459 1.00 84.81 93 THR A O 1
ATOM 709 N N . PHE A 1 94 ? -1.184 4.767 -13.491 1.00 83.31 94 PHE A N 1
ATOM 710 C CA . PHE A 1 94 ? -0.168 4.926 -14.532 1.00 83.31 94 PHE A CA 1
ATOM 711 C C . PHE A 1 94 ? -0.810 5.328 -15.868 1.00 83.31 94 PHE A C 1
ATOM 713 O O . PHE A 1 94 ? -0.224 6.085 -16.638 1.00 83.31 94 PHE A O 1
ATOM 720 N N . GLY A 1 95 ? -2.044 4.878 -16.126 1.00 84.06 95 GLY A N 1
ATOM 721 C CA . GLY A 1 95 ? -2.854 5.323 -17.263 1.00 84.06 95 GLY A CA 1
ATOM 722 C C . GLY A 1 95 ? -2.555 4.628 -18.597 1.00 84.06 95 GLY A C 1
ATOM 723 O O . GLY A 1 95 ? -3.225 4.922 -19.588 1.00 84.06 95 GLY A O 1
ATOM 724 N N . ASP A 1 96 ? -1.609 3.683 -18.635 1.00 85.06 96 ASP A N 1
ATOM 725 C CA . ASP A 1 96 ? -1.363 2.819 -19.796 1.00 85.06 96 ASP A CA 1
ATOM 726 C C . ASP A 1 96 ? -1.935 1.409 -19.549 1.00 85.06 96 ASP A C 1
ATOM 728 O O . ASP A 1 96 ? -1.376 0.650 -18.756 1.00 85.06 96 ASP A O 1
ATOM 732 N N . PRO A 1 97 ? -3.006 0.999 -20.256 1.00 81.88 97 PRO A N 1
ATOM 733 C CA . PRO A 1 97 ? -3.664 -0.290 -20.034 1.00 81.88 97 PRO A CA 1
ATOM 734 C C . PRO A 1 97 ? -2.807 -1.508 -20.418 1.00 81.88 97 PRO A C 1
ATOM 736 O O . PRO A 1 97 ? -3.188 -2.645 -20.118 1.00 81.88 97 PRO A O 1
ATOM 739 N N . ARG A 1 98 ? -1.677 -1.301 -21.108 1.00 84.06 98 ARG A N 1
ATOM 740 C CA . ARG A 1 98 ? -0.723 -2.363 -21.466 1.00 84.06 98 ARG A CA 1
ATOM 741 C C . ARG A 1 98 ? 0.202 -2.712 -20.303 1.00 84.06 98 ARG A C 1
ATOM 743 O O . ARG A 1 98 ? 0.785 -3.795 -20.310 1.00 84.06 98 ARG A O 1
ATOM 750 N N . ILE A 1 99 ? 0.331 -1.827 -19.317 1.00 80.69 99 ILE A N 1
ATOM 751 C CA . ILE A 1 99 ? 1.198 -2.022 -18.160 1.00 80.69 99 ILE A CA 1
ATOM 752 C C . ILE A 1 99 ? 0.405 -2.702 -17.049 1.00 80.69 99 ILE A C 1
ATOM 754 O O . ILE A 1 99 ? -0.681 -2.273 -16.675 1.00 80.69 99 ILE A O 1
ATOM 758 N N . ARG A 1 100 ? 0.949 -3.809 -16.540 1.00 76.44 100 ARG A N 1
ATOM 759 C CA . ARG A 1 100 ? 0.400 -4.536 -15.393 1.00 76.44 100 ARG A CA 1
ATOM 760 C C . ARG A 1 100 ? 1.543 -4.922 -14.458 1.00 76.44 100 ARG A C 1
ATOM 762 O O . ARG A 1 100 ? 2.203 -5.929 -14.730 1.00 76.44 100 ARG A O 1
ATOM 769 N N . PRO A 1 101 ? 1.764 -4.168 -13.367 1.00 76.81 101 PRO A N 1
ATOM 770 C CA . PRO A 1 101 ? 2.830 -4.450 -12.403 1.00 76.81 101 PRO A CA 1
ATOM 771 C C . PRO A 1 101 ? 2.731 -5.851 -11.788 1.00 76.81 101 PRO A C 1
ATOM 773 O O . PRO A 1 101 ? 3.736 -6.443 -11.432 1.00 76.81 101 PRO A O 1
ATOM 776 N N . THR A 1 102 ? 1.532 -6.434 -11.748 1.00 75.38 102 THR A N 1
ATOM 777 C CA . THR A 1 102 ? 1.307 -7.811 -11.279 1.00 75.38 102 THR A CA 1
ATOM 778 C C . THR A 1 102 ? 1.765 -8.898 -12.255 1.00 75.38 102 THR A C 1
ATOM 780 O O . THR A 1 102 ? 1.778 -10.071 -11.895 1.00 75.38 102 THR A O 1
ATOM 783 N N . LYS A 1 103 ? 2.104 -8.550 -13.503 1.00 80.31 103 LYS A N 1
ATOM 784 C CA . LYS A 1 103 ? 2.510 -9.517 -14.540 1.00 80.31 103 LYS A CA 1
ATOM 785 C C . LYS A 1 103 ? 3.973 -9.417 -14.932 1.00 80.31 103 LYS A C 1
ATOM 787 O O . LYS A 1 103 ? 4.550 -10.413 -15.353 1.00 80.31 103 LYS A O 1
ATOM 792 N N . MET A 1 104 ? 4.537 -8.217 -14.885 1.00 80.44 104 MET A N 1
ATOM 793 C CA . MET A 1 104 ? 5.892 -7.969 -15.349 1.00 80.44 104 MET A CA 1
ATOM 794 C C . MET A 1 104 ? 6.524 -6.889 -14.488 1.00 80.44 104 MET A C 1
ATOM 796 O O . MET A 1 104 ? 6.045 -5.756 -14.443 1.00 80.44 104 MET A O 1
ATOM 800 N N . VAL A 1 105 ? 7.618 -7.263 -13.838 1.00 83.25 105 VAL A N 1
ATOM 801 C CA . VAL A 1 105 ? 8.447 -6.383 -13.019 1.00 83.25 105 VAL A CA 1
ATOM 802 C C . VAL A 1 105 ? 9.895 -6.493 -13.476 1.00 83.25 105 VAL A C 1
ATOM 804 O O . VAL A 1 105 ? 10.299 -7.492 -14.074 1.00 83.25 105 VAL A O 1
ATOM 807 N N . GLY A 1 106 ? 10.656 -5.426 -13.243 1.00 85.75 106 GLY A N 1
ATOM 808 C CA . GLY A 1 106 ? 12.091 -5.408 -13.501 1.00 85.75 106 GLY A CA 1
ATOM 809 C C . GLY A 1 106 ? 12.880 -6.162 -12.432 1.00 85.75 106 GLY A C 1
ATOM 810 O O . GLY A 1 106 ? 12.330 -6.853 -11.576 1.00 85.75 106 GLY A O 1
ATOM 811 N N . ARG A 1 107 ? 14.203 -5.996 -12.466 1.00 87.44 107 ARG A N 1
ATOM 812 C CA . ARG A 1 107 ? 15.089 -6.540 -11.439 1.00 87.44 107 ARG A CA 1
ATOM 813 C C . ARG A 1 107 ? 14.993 -5.708 -10.161 1.00 87.44 107 ARG A C 1
ATOM 815 O O . ARG A 1 107 ? 15.214 -4.501 -10.190 1.00 87.44 107 ARG A O 1
ATOM 822 N N . TYR A 1 108 ? 14.751 -6.385 -9.045 1.00 87.88 108 TYR A N 1
ATOM 823 C CA . TYR A 1 108 ? 14.880 -5.800 -7.717 1.00 87.88 108 TYR A CA 1
ATOM 824 C C . TYR A 1 108 ? 16.339 -5.641 -7.318 1.00 87.88 108 TYR A C 1
ATOM 826 O O . TYR A 1 108 ? 17.180 -6.496 -7.605 1.00 87.88 108 TYR A O 1
ATOM 834 N N . VAL A 1 109 ? 16.622 -4.531 -6.647 1.00 90.25 109 VAL A N 1
ATOM 835 C CA . VAL A 1 109 ? 17.932 -4.213 -6.085 1.00 90.25 109 VAL A CA 1
ATOM 836 C C . VAL A 1 109 ? 17.748 -4.135 -4.577 1.00 90.25 109 VAL A C 1
ATOM 838 O O . VAL A 1 109 ? 16.827 -3.465 -4.104 1.00 90.25 109 VAL A O 1
ATOM 841 N N . ASN A 1 110 ? 18.587 -4.846 -3.825 1.00 89.94 110 ASN A N 1
ATOM 842 C CA . ASN A 1 110 ? 18.530 -4.787 -2.370 1.00 89.94 110 ASN A CA 1
ATOM 843 C C . ASN A 1 110 ? 18.913 -3.381 -1.887 1.00 89.94 110 ASN A C 1
ATOM 845 O O . ASN A 1 110 ? 19.753 -2.733 -2.518 1.00 89.94 110 ASN A O 1
ATOM 849 N N . PRO A 1 111 ? 18.376 -2.912 -0.747 1.00 90.44 111 PRO A N 1
ATOM 850 C CA . PRO A 1 111 ? 18.713 -1.593 -0.211 1.00 90.44 111 PRO A CA 1
ATOM 851 C C . PRO A 1 111 ? 20.223 -1.346 -0.059 1.00 90.44 111 PRO A C 1
ATOM 853 O O . PRO A 1 111 ? 20.690 -0.236 -0.292 1.00 90.44 111 PRO A O 1
ATOM 856 N N . GLN A 1 112 ? 20.998 -2.379 0.285 1.00 92.00 112 GLN A N 1
ATOM 857 C CA . GLN A 1 112 ? 22.453 -2.305 0.456 1.00 92.00 112 GLN A CA 1
ATOM 858 C C . GLN A 1 112 ? 23.193 -2.066 -0.868 1.00 92.00 112 GLN A C 1
ATOM 860 O O . GLN A 1 112 ? 24.222 -1.393 -0.882 1.00 92.00 112 GLN A O 1
ATOM 865 N N . ASP A 1 113 ? 22.650 -2.574 -1.975 1.00 93.06 113 ASP A N 1
ATOM 866 C CA . ASP A 1 113 ? 23.246 -2.468 -3.310 1.00 93.06 113 ASP A CA 1
ATOM 867 C C . ASP A 1 113 ? 22.840 -1.164 -4.019 1.00 93.06 113 ASP A C 1
ATOM 869 O O . ASP A 1 113 ? 23.462 -0.760 -5.004 1.00 93.06 113 ASP A O 1
ATOM 873 N N . TRP A 1 114 ? 21.803 -0.482 -3.518 1.00 91.38 114 TRP A N 1
ATOM 874 C CA . TRP A 1 114 ? 21.220 0.706 -4.143 1.00 91.38 114 TRP A CA 1
ATOM 875 C C . TRP A 1 114 ? 22.236 1.830 -4.336 1.00 91.38 114 TRP A C 1
ATOM 877 O O . TRP A 1 114 ? 22.338 2.387 -5.426 1.00 91.38 114 TRP A O 1
ATOM 887 N N . ASN A 1 115 ? 23.021 2.134 -3.299 1.00 91.62 115 ASN A N 1
ATOM 888 C CA . ASN A 1 115 ? 23.996 3.223 -3.352 1.00 91.62 115 ASN A CA 1
ATOM 889 C C . ASN A 1 115 ? 25.091 2.963 -4.390 1.00 91.62 115 ASN A C 1
ATOM 891 O O . ASN A 1 115 ? 25.525 3.898 -5.058 1.00 91.62 115 ASN A O 1
ATOM 895 N N . ALA A 1 116 ? 25.515 1.706 -4.554 1.00 92.00 116 ALA A N 1
ATOM 896 C CA . ALA A 1 116 ? 26.483 1.343 -5.582 1.00 92.00 116 ALA A CA 1
ATOM 897 C C . ALA A 1 116 ? 25.884 1.521 -6.985 1.00 92.00 116 ALA A C 1
ATOM 899 O O . ALA A 1 116 ? 26.536 2.091 -7.854 1.00 92.00 116 ALA A O 1
ATOM 900 N N . LEU A 1 117 ? 24.624 1.112 -7.172 1.00 91.50 117 LEU A N 1
ATOM 901 C CA . LEU A 1 117 ? 23.903 1.249 -8.436 1.00 91.50 117 LEU A CA 1
ATOM 902 C C . LEU A 1 117 ? 23.748 2.718 -8.859 1.00 91.50 117 LEU A C 1
ATOM 904 O O . LEU A 1 117 ? 24.098 3.078 -9.973 1.00 91.50 117 LEU A O 1
ATOM 908 N N . ILE A 1 118 ? 23.249 3.592 -7.984 1.00 91.44 118 ILE A N 1
ATOM 909 C CA . ILE A 1 118 ? 23.005 5.000 -8.353 1.00 91.44 118 ILE A CA 1
ATOM 910 C C . ILE A 1 118 ? 24.286 5.840 -8.472 1.00 91.44 118 ILE A C 1
ATOM 912 O O . ILE A 1 118 ? 24.215 6.986 -8.909 1.00 91.44 118 ILE A O 1
ATOM 916 N N . SER A 1 119 ? 25.433 5.304 -8.045 1.00 92.56 119 SER A N 1
ATOM 917 C CA . SER A 1 119 ? 26.732 5.979 -8.170 1.00 92.56 119 SER A CA 1
ATOM 918 C C . SER A 1 119 ? 27.423 5.698 -9.508 1.00 92.56 119 SER A C 1
ATOM 920 O O . SER A 1 119 ? 28.433 6.333 -9.809 1.00 92.56 119 SER A O 1
ATOM 922 N N . ASP A 1 120 ? 26.916 4.746 -10.293 1.00 94.88 120 ASP A N 1
ATOM 923 C CA . ASP A 1 120 ? 27.447 4.417 -11.614 1.00 94.88 120 ASP A CA 1
ATOM 924 C C . ASP A 1 120 ? 27.127 5.552 -12.613 1.00 94.88 120 ASP A C 1
ATOM 926 O O . ASP A 1 120 ? 25.952 5.892 -12.790 1.00 94.88 120 ASP A O 1
ATOM 930 N N . PRO A 1 121 ? 28.134 6.160 -13.272 1.00 94.56 121 PRO A N 1
ATOM 931 C CA . PRO A 1 121 ? 27.914 7.257 -14.214 1.00 94.56 121 PRO A CA 1
ATOM 932 C C . PRO A 1 121 ? 27.145 6.850 -15.482 1.00 94.56 121 PRO A C 1
ATOM 934 O O . PRO A 1 121 ? 26.585 7.729 -16.139 1.00 94.56 121 PRO A O 1
ATOM 937 N N . ASP A 1 122 ? 27.090 5.559 -15.821 1.00 95.81 122 ASP A N 1
ATOM 938 C CA . ASP A 1 122 ? 26.346 5.050 -16.981 1.00 95.81 122 ASP A CA 1
ATOM 939 C C . ASP A 1 122 ? 24.865 4.765 -16.651 1.00 95.81 122 ASP A C 1
ATOM 941 O O . ASP A 1 122 ? 24.075 4.403 -17.531 1.00 95.81 122 ASP A O 1
ATOM 945 N N . ILE A 1 123 ? 24.453 4.952 -15.390 1.00 92.06 123 ILE A N 1
ATOM 946 C CA . ILE A 1 123 ? 23.080 4.737 -14.929 1.00 92.06 123 ILE A CA 1
ATOM 947 C C . ILE A 1 123 ? 22.286 6.045 -14.928 1.00 92.06 123 ILE A C 1
ATOM 949 O O . ILE A 1 123 ? 22.631 7.037 -14.289 1.00 92.06 123 ILE A O 1
ATOM 953 N N . VAL A 1 124 ? 21.134 6.024 -15.605 1.00 90.31 124 VAL A N 1
ATOM 954 C CA . VAL A 1 124 ? 20.167 7.125 -15.564 1.00 90.31 124 VAL A CA 1
ATOM 955 C C . VAL A 1 124 ? 19.235 6.940 -14.369 1.00 90.31 124 VAL A C 1
ATOM 957 O O . VAL A 1 124 ? 18.412 6.024 -14.342 1.00 90.31 124 VAL A O 1
ATOM 960 N N . SER A 1 125 ? 19.339 7.839 -13.391 1.00 83.94 125 SER A N 1
ATOM 961 C CA . SER A 1 125 ? 18.423 7.891 -12.251 1.00 83.94 125 SER A CA 1
ATOM 962 C C . SER A 1 125 ? 17.145 8.653 -12.611 1.00 83.94 125 SER A C 1
ATOM 964 O O . SER A 1 125 ? 17.186 9.835 -12.957 1.00 83.94 125 SER A O 1
ATOM 966 N N . CYS A 1 126 ? 16.001 7.976 -12.513 1.00 79.88 126 CYS A N 1
ATOM 967 C CA . CYS A 1 126 ? 14.677 8.560 -12.714 1.00 79.88 126 CYS A CA 1
ATOM 968 C C . CYS A 1 126 ? 13.907 8.559 -11.390 1.00 79.88 126 CYS A C 1
ATOM 970 O O . CYS A 1 126 ? 13.490 7.504 -10.910 1.00 79.88 126 CYS A O 1
ATOM 972 N N . SER A 1 127 ? 13.678 9.740 -10.815 1.00 76.38 127 SER A N 1
ATOM 973 C CA . SER A 1 127 ? 12.855 9.886 -9.612 1.00 76.38 127 SER A CA 1
ATOM 974 C C . SER A 1 127 ? 11.374 9.938 -9.972 1.00 76.38 127 SER A C 1
ATOM 976 O O . SER A 1 127 ? 10.920 10.859 -10.652 1.00 76.38 127 SER A O 1
ATOM 978 N N . PHE A 1 128 ? 10.605 8.978 -9.463 1.00 72.31 128 PHE A N 1
ATOM 979 C CA . PHE A 1 128 ? 9.148 8.986 -9.547 1.00 72.31 128 PHE A CA 1
ATOM 980 C C . PHE A 1 128 ? 8.578 9.395 -8.194 1.00 72.31 128 PHE A C 1
ATOM 982 O O . PHE A 1 128 ? 8.698 8.668 -7.211 1.00 72.31 128 PHE A O 1
ATOM 989 N N . TYR A 1 129 ? 7.947 10.563 -8.140 1.00 62.66 129 TYR A N 1
ATOM 990 C CA . TYR A 1 129 ? 7.228 11.001 -6.951 1.00 62.66 129 TYR A CA 1
ATOM 991 C C . TYR A 1 129 ? 5.752 10.660 -7.115 1.00 62.66 129 TYR A C 1
ATOM 993 O O . TYR A 1 129 ? 5.059 11.226 -7.961 1.00 62.66 129 TYR A O 1
ATOM 1001 N N . CYS A 1 130 ? 5.254 9.747 -6.287 1.00 53.09 130 CYS A N 1
ATOM 1002 C CA . CYS A 1 130 ? 3.824 9.668 -6.038 1.00 53.09 130 CYS A CA 1
ATOM 1003 C C . CYS A 1 130 ? 3.471 10.804 -5.067 1.00 53.09 130 CYS A C 1
ATOM 1005 O O . CYS A 1 130 ? 4.038 10.876 -3.980 1.00 53.09 130 CYS A O 1
ATOM 1007 N N . LEU A 1 131 ? 2.536 11.691 -5.421 1.00 40.28 131 LEU A N 1
ATOM 1008 C CA . LEU A 1 131 ? 2.046 12.768 -4.538 1.00 40.28 131 LEU A CA 1
ATOM 1009 C C . LEU A 1 131 ? 1.198 12.248 -3.350 1.00 40.28 131 LEU A C 1
ATOM 1011 O O . LEU A 1 131 ? 0.360 12.971 -2.814 1.00 40.28 131 LEU A O 1
ATOM 1015 N N . ILE A 1 132 ? 1.386 10.994 -2.928 1.00 39.03 132 ILE A N 1
ATOM 1016 C CA . ILE A 1 132 ? 0.632 10.351 -1.851 1.00 39.03 132 ILE A CA 1
ATOM 1017 C C . ILE A 1 132 ? 1.620 9.861 -0.784 1.00 39.03 132 ILE A C 1
ATOM 1019 O O . ILE A 1 132 ? 2.421 8.960 -1.010 1.00 39.03 132 ILE A O 1
ATOM 1023 N N . SER A 1 133 ? 1.546 10.528 0.369 1.00 35.72 133 SER A N 1
ATOM 1024 C CA . SER A 1 133 ? 2.249 10.257 1.628 1.00 35.72 133 SER A CA 1
ATOM 1025 C C . SER A 1 133 ? 2.161 8.784 2.074 1.00 35.72 133 SER A C 1
ATOM 1027 O O . SER A 1 133 ? 1.093 8.183 1.960 1.00 35.72 133 SER A O 1
ATOM 1029 N N . LEU A 1 134 ? 3.291 8.259 2.587 1.00 34.53 134 LEU A N 1
ATOM 1030 C CA . LEU A 1 134 ? 3.507 6.978 3.293 1.00 34.53 134 LEU A CA 1
ATOM 1031 C C . LEU A 1 134 ? 2.750 5.779 2.708 1.00 34.53 134 LEU A C 1
ATOM 1033 O O . LEU A 1 134 ? 1.652 5.457 3.145 1.00 34.53 134 LEU A O 1
ATOM 1037 N N . GLN A 1 135 ? 3.349 5.100 1.729 1.00 35.53 135 GLN A N 1
ATOM 1038 C CA . GLN A 1 135 ? 2.747 3.950 1.051 1.00 35.53 135 GLN A CA 1
ATOM 1039 C C . GLN A 1 135 ? 3.191 2.605 1.648 1.00 35.53 135 GLN A C 1
ATOM 1041 O O . GLN A 1 135 ? 4.387 2.340 1.778 1.00 35.53 135 GLN A O 1
ATOM 1046 N N . LEU A 1 136 ? 2.220 1.712 1.884 1.00 32.34 136 LEU A N 1
ATOM 1047 C CA . LEU A 1 136 ? 2.425 0.265 1.799 1.00 32.34 136 LEU A CA 1
ATOM 1048 C C . LEU A 1 136 ? 2.784 -0.070 0.340 1.00 32.34 136 LEU A C 1
ATOM 1050 O O . LEU A 1 136 ? 1.928 -0.005 -0.543 1.00 32.34 136 LEU A O 1
ATOM 1054 N N . TYR A 1 137 ? 4.051 -0.381 0.071 1.00 34.28 137 TYR A N 1
ATOM 1055 C CA . TYR A 1 137 ? 4.482 -0.930 -1.217 1.00 34.28 137 TYR A CA 1
ATOM 1056 C C . TYR A 1 137 ? 4.709 -2.433 -1.096 1.00 34.28 137 TYR A C 1
ATOM 1058 O O . TYR A 1 137 ? 5.430 -2.879 -0.203 1.00 34.28 137 TYR A O 1
ATOM 1066 N N . ASP A 1 138 ? 4.145 -3.189 -2.038 1.00 38.16 138 ASP A N 1
ATOM 1067 C CA . ASP A 1 138 ? 4.558 -4.557 -2.315 1.00 38.16 138 ASP A CA 1
ATOM 1068 C C . ASP A 1 138 ? 5.792 -4.569 -3.227 1.00 38.16 138 ASP A C 1
ATOM 1070 O O . ASP A 1 138 ? 5.847 -3.864 -4.232 1.00 38.16 138 ASP A O 1
ATOM 1074 N N . PHE A 1 139 ? 6.755 -5.401 -2.848 1.00 29.81 139 PHE A N 1
ATOM 1075 C CA . PHE A 1 139 ? 7.698 -6.049 -3.746 1.00 29.81 139 PHE A CA 1
ATOM 1076 C C . PHE A 1 139 ? 7.980 -7.403 -3.117 1.00 29.81 139 PHE A C 1
ATOM 1078 O O . PHE A 1 139 ? 8.787 -7.517 -2.195 1.00 29.81 139 PHE A O 1
ATOM 1085 N N . MET A 1 140 ? 7.238 -8.396 -3.585 1.00 28.31 140 MET A N 1
ATOM 1086 C CA . MET A 1 140 ? 7.484 -9.798 -3.329 1.00 28.31 140 MET A CA 1
ATOM 1087 C C . MET A 1 140 ? 8.573 -10.262 -4.305 1.00 28.31 140 MET A C 1
ATOM 1089 O O . MET A 1 140 ? 8.395 -10.210 -5.523 1.00 28.31 140 MET A O 1
ATOM 1093 N N . LEU A 1 141 ? 9.694 -10.730 -3.771 1.00 28.22 141 LEU A N 1
ATOM 1094 C CA . LEU A 1 141 ? 10.428 -11.830 -4.386 1.00 28.22 141 LEU A CA 1
ATOM 1095 C C . LEU A 1 141 ? 10.299 -13.051 -3.461 1.00 28.22 141 LEU A C 1
ATOM 1097 O O . LEU A 1 141 ? 10.129 -12.859 -2.252 1.00 28.22 141 LEU A O 1
ATOM 1101 N N . PRO A 1 142 ? 10.366 -14.280 -4.003 1.00 38.81 142 PRO A N 1
ATOM 1102 C CA . PRO A 1 142 ? 10.808 -15.435 -3.227 1.00 38.81 142 PRO A CA 1
ATOM 1103 C C . PRO A 1 142 ? 12.243 -15.259 -2.706 1.00 38.81 142 PRO A C 1
ATOM 1105 O O . PRO A 1 142 ? 13.033 -14.530 -3.354 1.00 38.81 142 PRO A O 1
#

Sequence (142 aa):
MADSIQRVSGGIILAPEGINGSICGTPESVEKVLNFIQADERLRGLRLVESPVSPEDEAIHHGHTSDSPLGAGEDAPFRWDHVRVKLKKEIVTFGDPRIRPTKMVGRYVNPQDWNALISDPDIVSCSFYCLISLQLYDFMLP

Foldseek 3Di:
DDDFPFWKEWEWEDAPLGIKIDIDTPPVSVVVVVVVQCVDVVRNPQQDDDDDDDVVLCVVLVHLGPPPPDQQPPRDPDSDRHYHYHYDNDNQDPPDPVDRCSPDDDDDDDPVCVVVQVPDPVDDDDDDDDPDPDIRDDDDDD

Organism: Zingiber officinale (NCBI:txid94328)

Secondary structure (DSSP, 8-state):
--------EEEEEEETTEEEEEEES-HHHHHHHHHHHHTSGGGTT------PPPHHHHHHS--SSTT-SS-TTSS-SSSSSSEEEEE-S-SS----TT--TTT-------HHHHHHHHT-TT--------SSSS--------

pLDDT: mean 74.12, std 20.11, range [28.22, 95.88]

InterPro domains:
  IPR020936 tRNA uridine(34) hydroxylase [PTHR43268] (7-121)
  IPR040503 tRNA uridine(34) hydroxylase, N-terminal [PF17773] (6-91)

Radius of gyration: 18.42 Å; chains: 1; bounding box: 46×35×53 Å